Protein AF-A0A6I9Z283-F1 (afdb_monomer_lite)

Organism: NCBI:txid35019

Sequence (124 aa):
SPFQPPLDKRARTLSSSTWEETPRKPPAQRGRRARQRSPAPEEPQYETDYTTAVDSSDEQEPEEWGSLYPPIPSDDARQRYKQDFDSDLKRYKQLCGEMDGINDQINQLSRQLDQLPEDSLQYQ

Foldseek 3Di:
DDDDDDDDDDDDDDDDDDDDDDDDDDDDDDDDDDDDDDDDPDDPDDPPPDPPPPPPPVPPPPVVCCVVQPDQPDPVSVVVVVVVCVVVVVVVVVVVVVVVVVVVVVVVLVVVLVVDDCPDPVND

InterPro domains:
  IPR010844 Occludin homology domain [PF07303] (69-124)
  IPR010844 Occludin homology domain [PS51980] (63-124)
  IPR031176 ELL/occludin family [PTHR23288] (15-124)

pLDDT: mean 72.4, std 22.28, range [37.38, 98.69]

Secondary structure (DSSP, 8-state):
----------------PPP-----PPPPP--------PPPP------------S--TT-S-HHHHHHHS----SHHHHHHHHHHHHHHHHHHHHHHHHHHHHHHHHHHHHHHHTTS-TTSTTT-

Structure (mmCIF, N/CA/C/O backbone):
data_AF-A0A6I9Z283-F1
#
_entry.id   AF-A0A6I9Z283-F1
#
loop_
_atom_site.group_PDB
_atom_site.id
_atom_site.type_symbol
_atom_site.label_atom_id
_atom_site.label_alt_id
_atom_site.label_comp_id
_atom_site.label_asym_id
_atom_site.label_entity_id
_atom_site.label_seq_id
_atom_site.pdbx_PDB_ins_code
_atom_site.Cartn_x
_atom_site.Cartn_y
_atom_site.Cartn_z
_atom_site.occupancy
_atom_site.B_iso_or_equiv
_atom_site.auth_seq_id
_atom_site.auth_comp_id
_atom_site.auth_asym_id
_atom_site.auth_atom_id
_atom_site.pdbx_PDB_model_num
ATOM 1 N N . SER A 1 1 ? 12.707 6.528 -65.673 1.00 52.56 1 SER A N 1
ATOM 2 C CA . SER A 1 1 ? 13.098 6.027 -64.345 1.00 52.56 1 SER A CA 1
ATOM 3 C C . SER A 1 1 ? 14.583 6.263 -64.154 1.00 52.56 1 SER A C 1
ATOM 5 O O . SER A 1 1 ? 15.340 5.868 -65.035 1.00 52.56 1 SER A O 1
ATOM 7 N N . PRO A 1 2 ? 14.988 6.935 -63.069 1.00 51.66 2 PRO A N 1
ATOM 8 C CA . PRO A 1 2 ? 16.190 6.527 -62.354 1.00 51.66 2 PRO A CA 1
ATOM 9 C C . PRO A 1 2 ? 15.921 6.300 -60.858 1.00 51.66 2 PRO A C 1
ATOM 11 O O . PRO A 1 2 ? 15.100 6.967 -60.234 1.00 51.66 2 PRO A O 1
ATOM 14 N N . PHE A 1 3 ? 16.643 5.321 -60.319 1.00 41.44 3 PHE A N 1
ATOM 15 C CA . PHE A 1 3 ? 16.654 4.855 -58.936 1.00 41.44 3 PHE A CA 1
ATOM 16 C C . PHE A 1 3 ? 17.776 5.568 -58.160 1.00 41.44 3 PHE A C 1
ATOM 18 O O . PHE A 1 3 ? 18.894 5.638 -58.670 1.00 41.44 3 PHE A O 1
ATOM 25 N N . GLN A 1 4 ? 17.515 6.040 -56.935 1.00 57.22 4 GLN A N 1
ATOM 26 C CA . GLN A 1 4 ? 18.547 6.363 -55.933 1.00 57.22 4 GLN A CA 1
ATOM 27 C C . GLN A 1 4 ? 18.075 5.965 -54.509 1.00 57.22 4 GLN A C 1
ATOM 29 O O . GLN A 1 4 ? 16.942 6.294 -54.153 1.00 57.22 4 GLN A O 1
ATOM 34 N N . PRO A 1 5 ? 18.904 5.252 -53.709 1.00 51.50 5 PRO A N 1
ATOM 35 C CA . PRO A 1 5 ? 18.630 4.836 -52.319 1.00 51.50 5 PRO A CA 1
ATOM 36 C C . PRO A 1 5 ? 19.065 5.905 -51.266 1.00 51.50 5 PRO A C 1
ATOM 38 O O . PRO A 1 5 ? 1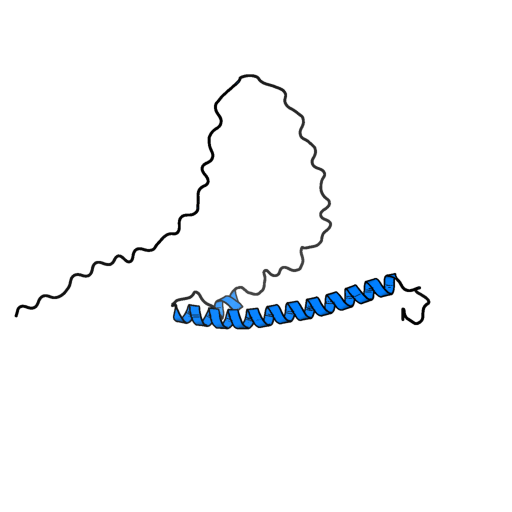9.575 6.955 -51.661 1.00 51.50 5 PRO A O 1
ATOM 41 N N . PRO A 1 6 ? 18.826 5.702 -49.944 1.00 49.56 6 PRO A N 1
ATOM 42 C CA . PRO A 1 6 ? 18.402 6.760 -49.016 1.00 49.56 6 PRO A CA 1
ATOM 43 C C . PRO A 1 6 ? 19.525 7.384 -48.165 1.00 49.56 6 PRO A C 1
ATOM 45 O O . PRO A 1 6 ? 20.605 6.819 -48.008 1.00 49.56 6 PRO A O 1
ATOM 48 N N . LEU A 1 7 ? 19.220 8.525 -47.533 1.00 50.28 7 LEU A N 1
ATOM 49 C CA . LEU A 1 7 ? 20.018 9.128 -46.459 1.00 50.28 7 LEU A CA 1
ATOM 50 C C . LEU A 1 7 ? 19.165 9.274 -45.192 1.00 50.28 7 LEU A C 1
ATOM 52 O O . LEU A 1 7 ? 18.359 10.194 -45.070 1.00 50.28 7 LEU A O 1
ATOM 56 N N . ASP A 1 8 ? 19.384 8.374 -44.237 1.00 48.88 8 ASP A N 1
ATOM 57 C CA . ASP A 1 8 ? 18.963 8.533 -42.847 1.00 48.88 8 ASP A CA 1
ATOM 58 C C . ASP A 1 8 ? 19.721 9.686 -42.184 1.00 48.88 8 ASP A C 1
ATOM 60 O O . ASP A 1 8 ? 20.954 9.695 -42.178 1.00 48.88 8 ASP A O 1
ATOM 64 N N . LYS A 1 9 ? 18.997 10.597 -41.522 1.00 54.88 9 LYS A N 1
ATOM 65 C CA . LYS A 1 9 ? 19.506 11.356 -40.368 1.00 54.88 9 LYS A CA 1
ATOM 66 C C . LYS A 1 9 ? 18.405 11.481 -39.316 1.00 54.88 9 LYS A C 1
ATOM 68 O O . LYS A 1 9 ? 17.463 12.254 -39.448 1.00 54.88 9 LYS A O 1
ATOM 73 N N . ARG A 1 10 ? 18.557 10.669 -38.268 1.00 44.78 10 ARG A N 1
ATOM 74 C CA . ARG A 1 10 ? 17.851 10.725 -36.983 1.00 44.78 10 ARG A CA 1
ATOM 75 C C . ARG A 1 10 ? 17.825 12.147 -36.410 1.00 44.78 10 ARG A C 1
ATOM 77 O O . ARG A 1 10 ? 18.878 12.766 -36.322 1.00 44.78 10 ARG A O 1
ATOM 84 N N . ALA A 1 11 ? 16.678 12.557 -35.873 1.00 43.84 11 ALA A N 1
ATOM 85 C CA . ALA A 1 11 ? 16.586 13.306 -34.615 1.00 43.84 11 ALA A CA 1
ATOM 86 C C . ALA A 1 11 ? 15.124 13.326 -34.135 1.00 43.84 11 ALA A C 1
ATOM 88 O O . ALA A 1 11 ? 14.343 14.200 -34.498 1.00 43.84 11 ALA A O 1
ATOM 89 N N . ARG A 1 12 ? 14.745 12.334 -33.316 1.00 47.97 12 ARG A N 1
ATOM 90 C CA . ARG A 1 12 ? 13.576 12.451 -32.433 1.00 47.97 12 ARG A CA 1
ATOM 91 C C . ARG A 1 12 ? 13.930 13.481 -31.370 1.00 47.97 12 ARG A C 1
ATOM 93 O O . ARG A 1 12 ? 14.818 13.241 -30.558 1.00 47.97 12 ARG A O 1
ATOM 100 N N . THR A 1 13 ? 13.265 14.623 -31.401 1.00 50.00 13 THR A N 1
ATOM 101 C CA . THR A 1 13 ? 13.347 15.630 -30.348 1.00 50.00 13 THR A CA 1
ATOM 102 C C . THR A 1 13 ? 12.623 15.099 -29.114 1.00 50.00 13 THR A C 1
ATOM 104 O O . THR A 1 13 ? 11.404 14.935 -29.124 1.00 50.00 13 THR A O 1
ATOM 107 N N . LEU A 1 14 ? 13.387 14.787 -28.070 1.00 46.06 14 LEU A N 1
ATOM 108 C CA . LEU A 1 14 ? 12.880 14.562 -26.722 1.00 46.06 14 LEU A CA 1
ATOM 109 C C . LEU A 1 14 ? 12.474 15.921 -26.140 1.00 46.06 14 LEU A C 1
ATOM 111 O O . LEU A 1 14 ? 13.310 16.817 -26.026 1.00 46.06 14 LEU A O 1
ATOM 115 N N . SER A 1 15 ? 11.201 16.077 -25.780 1.00 38.97 15 SER A N 1
ATOM 116 C CA . SER A 1 15 ? 10.744 17.198 -24.958 1.00 38.97 15 SER A CA 1
ATOM 117 C C . SER A 1 15 ? 11.225 16.991 -23.524 1.00 38.97 15 SER A C 1
ATOM 119 O O . SER A 1 15 ? 10.713 16.135 -22.808 1.00 38.97 15 SER A O 1
ATOM 121 N N . SER A 1 16 ? 12.219 17.778 -23.118 1.00 43.34 16 SER A N 1
ATOM 122 C CA . SER A 1 16 ? 12.593 17.963 -21.716 1.00 43.34 16 SER A CA 1
ATOM 123 C C . SER A 1 16 ? 11.628 18.979 -21.104 1.00 43.34 16 SER A C 1
ATOM 125 O O . SER A 1 16 ? 11.610 20.137 -21.523 1.00 43.34 16 SER A O 1
ATOM 127 N N . SER A 1 17 ? 10.781 18.540 -20.169 1.00 43.50 17 SER A N 1
ATOM 128 C CA . SER A 1 17 ? 9.916 19.448 -19.415 1.00 43.50 17 SER A CA 1
ATOM 129 C C . SER A 1 17 ? 10.756 20.174 -18.373 1.00 43.50 17 SER A C 1
ATOM 131 O O . SER A 1 17 ? 11.344 19.567 -17.480 1.00 43.50 17 SER A O 1
ATOM 133 N N . THR A 1 18 ? 10.814 21.486 -18.537 1.00 47.84 18 THR A N 1
ATOM 134 C CA . THR A 1 18 ? 11.504 22.462 -17.705 1.00 47.84 18 THR A CA 1
ATOM 135 C C . THR A 1 18 ? 10.902 22.496 -16.304 1.00 47.84 18 THR A C 1
ATOM 137 O O . THR A 1 18 ? 9.705 22.721 -16.144 1.00 47.84 18 THR A O 1
ATOM 140 N N . TRP A 1 19 ? 11.73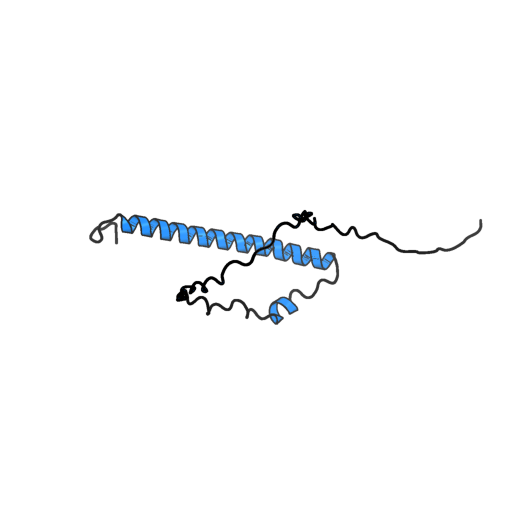9 22.285 -15.296 1.00 37.38 19 TRP A N 1
ATOM 141 C CA . TRP A 1 19 ? 11.458 22.629 -13.909 1.00 37.38 19 TRP A CA 1
ATOM 142 C C . TRP A 1 19 ? 11.322 24.157 -13.814 1.00 37.38 19 TRP A C 1
ATOM 144 O O . TRP A 1 19 ? 12.151 24.895 -14.345 1.00 37.38 19 TRP A O 1
ATOM 154 N N . GLU A 1 20 ? 10.241 24.642 -13.209 1.00 41.84 20 GLU A N 1
ATOM 155 C CA . GLU A 1 20 ? 10.021 26.074 -13.012 1.00 41.84 20 GLU A CA 1
ATOM 156 C C . GLU A 1 20 ? 10.991 26.610 -11.947 1.00 41.84 20 GLU A C 1
ATOM 158 O O . GLU A 1 20 ? 10.865 26.326 -10.757 1.00 41.84 20 GLU A O 1
ATOM 163 N N . GLU A 1 21 ? 11.974 27.402 -12.380 1.00 39.94 21 GLU A N 1
ATOM 164 C CA . GLU A 1 21 ? 12.812 28.217 -11.503 1.00 39.94 21 GLU A CA 1
ATOM 165 C C . GLU A 1 21 ? 12.055 29.496 -11.116 1.00 39.94 21 GLU A C 1
ATOM 167 O O . GLU A 1 21 ? 11.820 30.385 -11.935 1.00 39.94 21 GLU A O 1
ATOM 172 N N . THR A 1 22 ? 11.662 29.616 -9.848 1.00 50.62 22 THR A N 1
ATOM 173 C CA . THR A 1 22 ? 11.085 30.856 -9.310 1.00 50.62 22 THR A CA 1
ATOM 174 C C . THR A 1 22 ? 12.151 31.966 -9.263 1.00 50.62 22 THR A C 1
ATOM 176 O O . THR A 1 22 ? 13.165 31.784 -8.580 1.00 50.62 22 THR A O 1
ATOM 179 N N . PRO A 1 23 ? 11.952 33.145 -9.885 1.00 41.69 23 PRO A N 1
ATOM 180 C CA . PRO A 1 23 ? 12.960 34.202 -9.875 1.00 41.69 23 PRO A CA 1
ATOM 181 C C . PRO A 1 23 ? 12.972 34.940 -8.527 1.00 41.69 23 PRO A C 1
ATOM 183 O O . PRO A 1 23 ? 12.081 35.735 -8.214 1.00 41.69 23 PRO A O 1
ATOM 186 N N . ARG A 1 24 ? 14.012 34.712 -7.714 1.00 49.41 24 ARG A N 1
ATOM 187 C CA . ARG A 1 24 ? 14.261 35.487 -6.488 1.00 49.41 24 ARG A CA 1
ATOM 188 C C . ARG A 1 24 ? 14.913 36.830 -6.836 1.00 49.41 24 ARG A C 1
ATOM 190 O O . ARG A 1 24 ? 16.047 36.897 -7.298 1.00 49.41 24 ARG A O 1
ATOM 197 N N . LYS A 1 25 ? 14.174 37.914 -6.593 1.00 59.38 25 LYS A N 1
ATOM 198 C CA . LYS A 1 25 ? 14.621 39.315 -6.695 1.00 59.38 25 LYS A CA 1
ATOM 199 C C . LYS A 1 25 ? 15.707 39.614 -5.639 1.00 59.38 25 LYS A C 1
ATOM 201 O O . LYS A 1 25 ? 15.505 39.246 -4.482 1.00 59.38 25 LYS A O 1
ATOM 206 N N . PRO A 1 26 ? 16.808 40.317 -5.963 1.00 47.97 26 PRO A N 1
ATOM 207 C CA . PRO A 1 26 ? 17.799 40.702 -4.959 1.00 47.97 26 PRO A CA 1
ATOM 208 C C . PRO A 1 26 ? 17.345 41.960 -4.191 1.00 47.97 26 PRO A C 1
ATOM 210 O O . PRO A 1 26 ? 16.924 42.932 -4.826 1.00 47.97 26 PRO A O 1
ATOM 213 N N . PRO A 1 27 ? 17.436 42.008 -2.848 1.00 45.34 27 PRO A N 1
ATOM 214 C CA . PRO A 1 27 ? 17.258 43.256 -2.120 1.00 45.34 27 PRO A CA 1
ATOM 215 C C . PRO A 1 27 ? 18.541 44.102 -2.150 1.00 45.34 27 PRO A C 1
ATOM 217 O O . PRO A 1 27 ? 19.658 43.611 -1.988 1.00 45.34 27 PRO A O 1
ATOM 220 N N . ALA A 1 28 ? 18.349 45.401 -2.370 1.00 45.44 28 ALA A N 1
ATOM 221 C CA . ALA A 1 28 ? 19.392 46.410 -2.480 1.00 45.44 28 ALA A CA 1
ATOM 222 C C . ALA A 1 28 ? 20.197 46.602 -1.180 1.00 45.44 28 ALA A C 1
ATOM 224 O O . ALA A 1 28 ? 19.654 46.610 -0.075 1.00 45.44 28 ALA A O 1
ATOM 225 N N . GLN A 1 29 ? 21.499 46.848 -1.344 1.00 49.16 29 GLN A N 1
ATOM 226 C CA . GLN A 1 29 ? 22.431 47.263 -0.295 1.00 49.16 29 GLN A CA 1
ATOM 227 C C . GLN A 1 29 ? 21.969 48.538 0.421 1.00 49.16 29 GLN A C 1
ATOM 229 O O . GLN A 1 29 ? 21.873 49.607 -0.184 1.00 49.16 29 GLN A O 1
ATOM 234 N N . ARG A 1 30 ? 21.824 48.459 1.748 1.00 44.78 30 ARG A N 1
ATOM 235 C CA . ARG A 1 30 ? 21.931 49.611 2.649 1.00 44.78 30 ARG A CA 1
ATOM 236 C C . ARG A 1 30 ? 22.565 49.210 3.979 1.00 44.78 30 ARG A C 1
ATOM 238 O O . ARG A 1 30 ? 22.089 48.309 4.650 1.00 44.78 30 ARG A O 1
ATOM 245 N N . GLY A 1 31 ? 23.548 50.006 4.399 1.00 41.50 31 GLY A N 1
ATOM 246 C CA . GLY A 1 31 ? 23.655 50.417 5.801 1.00 41.50 31 GLY A CA 1
ATOM 247 C C . GLY A 1 31 ? 24.658 49.670 6.675 1.00 41.50 31 GLY A C 1
ATOM 248 O O . GLY A 1 31 ? 24.421 48.570 7.148 1.00 41.50 31 GLY A O 1
ATOM 249 N N . ARG A 1 32 ? 25.756 50.365 6.978 1.00 51.34 32 ARG A N 1
ATOM 250 C CA . ARG A 1 32 ? 26.722 50.072 8.044 1.00 51.34 32 ARG A CA 1
ATOM 251 C C . ARG A 1 32 ? 26.038 49.957 9.418 1.00 51.34 32 ARG A C 1
ATOM 253 O O . ARG A 1 32 ? 25.255 50.844 9.751 1.00 51.34 32 ARG A O 1
ATOM 260 N N . ARG A 1 33 ? 26.478 49.005 10.254 1.00 44.84 33 ARG A N 1
ATOM 261 C CA . ARG A 1 33 ? 27.043 49.186 11.621 1.00 44.84 33 ARG A CA 1
ATOM 262 C C . ARG A 1 33 ? 26.964 47.878 12.420 1.00 44.84 33 ARG A C 1
ATOM 264 O O . ARG A 1 33 ? 25.908 47.271 12.533 1.00 44.84 33 ARG A O 1
ATOM 271 N N . ALA A 1 34 ? 28.101 47.497 13.000 1.00 52.72 34 ALA A N 1
ATOM 272 C CA . ALA A 1 34 ? 28.251 46.391 13.934 1.00 52.72 34 ALA A CA 1
ATOM 273 C C . ALA A 1 34 ? 27.288 46.512 15.127 1.00 52.72 34 ALA A C 1
ATOM 275 O O . ALA A 1 34 ? 27.245 47.554 15.784 1.00 52.72 34 ALA A O 1
ATOM 276 N N . ARG A 1 35 ? 26.568 45.429 15.436 1.00 50.22 35 ARG A N 1
ATOM 277 C CA . ARG A 1 35 ? 25.899 45.218 16.723 1.00 50.22 35 ARG A CA 1
ATOM 278 C C . ARG A 1 35 ? 26.030 43.754 17.136 1.00 50.22 35 ARG A C 1
ATOM 280 O O . ARG A 1 35 ? 25.486 42.875 16.490 1.00 50.22 35 ARG A O 1
ATOM 287 N N . GLN A 1 36 ? 26.800 43.590 18.207 1.00 52.38 36 GLN A N 1
ATOM 288 C CA . GLN A 1 36 ? 26.643 42.644 19.312 1.00 52.38 36 GLN A CA 1
ATOM 289 C C . GLN A 1 36 ? 26.453 41.157 18.983 1.00 52.38 36 GLN A C 1
ATOM 291 O O . GLN A 1 36 ? 25.424 40.700 18.506 1.00 52.38 36 GLN A O 1
ATOM 296 N N . ARG A 1 37 ? 27.490 40.409 19.362 1.00 55.25 37 ARG A N 1
ATOM 297 C CA . ARG A 1 37 ? 27.536 38.961 19.539 1.00 55.25 37 ARG A CA 1
ATOM 298 C C . ARG A 1 37 ? 26.531 38.574 20.632 1.00 55.25 37 ARG A C 1
ATOM 300 O O . ARG A 1 37 ? 26.780 38.861 21.800 1.00 55.25 37 ARG A O 1
ATOM 307 N N . SER A 1 38 ? 25.405 37.983 20.252 1.00 47.84 38 SER A N 1
ATOM 308 C CA . SER A 1 38 ? 24.453 37.386 21.197 1.00 47.84 38 SER A CA 1
ATOM 309 C C . SER A 1 38 ? 24.878 35.947 21.538 1.00 47.84 38 SER A C 1
ATOM 311 O O . SER A 1 38 ? 25.446 35.283 20.666 1.00 47.84 38 SER A O 1
ATOM 313 N N . PRO A 1 39 ? 24.667 35.465 22.780 1.00 52.31 39 PRO A N 1
ATOM 314 C CA . PRO A 1 39 ? 25.069 34.123 23.209 1.00 52.31 39 PRO A CA 1
ATOM 315 C C . PRO A 1 39 ? 24.202 33.066 22.517 1.00 52.31 39 PRO A C 1
ATOM 317 O O . PRO A 1 39 ? 23.026 33.319 22.258 1.00 52.31 39 PRO A O 1
ATOM 320 N N . ALA A 1 40 ? 24.787 31.908 22.200 1.00 56.34 40 ALA A N 1
ATOM 321 C CA . ALA A 1 40 ? 24.066 30.794 21.589 1.00 56.34 40 ALA A CA 1
ATOM 322 C C . ALA A 1 40 ? 22.877 30.381 22.477 1.00 56.34 40 ALA A C 1
ATOM 324 O O . ALA A 1 40 ? 23.072 30.250 23.687 1.00 56.34 40 ALA A O 1
ATOM 325 N N . PRO A 1 41 ? 21.665 30.191 21.928 1.00 54.53 41 PRO A N 1
ATOM 326 C CA . PRO A 1 41 ? 20.609 29.537 22.678 1.00 54.53 41 PRO A CA 1
ATOM 327 C C . PRO A 1 41 ? 20.999 28.066 22.855 1.00 54.53 41 PRO A C 1
ATOM 329 O O . PRO A 1 41 ? 21.260 27.370 21.876 1.00 54.53 41 PRO A O 1
ATOM 332 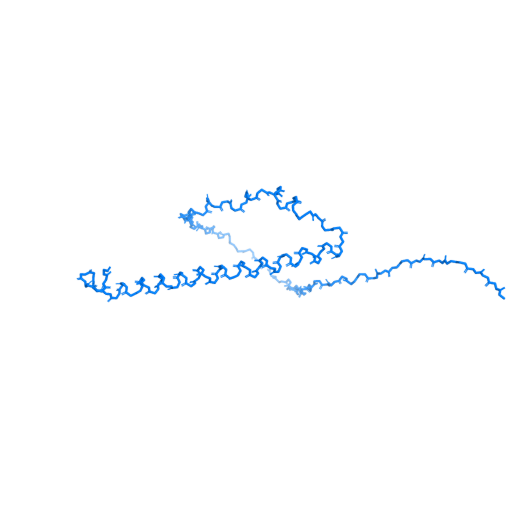N N . GLU A 1 42 ? 21.090 27.623 24.108 1.00 61.28 42 GLU A N 1
ATOM 333 C CA . GLU A 1 42 ? 21.127 26.205 24.456 1.00 61.28 42 GLU A CA 1
ATOM 334 C C . GLU A 1 42 ? 19.858 25.556 23.894 1.00 61.28 42 GLU A C 1
ATOM 336 O O . GLU A 1 42 ? 18.745 25.886 24.308 1.00 61.28 42 GLU A O 1
ATOM 341 N N . GLU A 1 43 ? 20.015 24.685 22.900 1.00 60.16 43 GLU A N 1
ATOM 342 C CA . GLU A 1 43 ? 18.913 23.854 22.429 1.00 60.16 43 GLU A CA 1
ATOM 343 C C . GLU A 1 43 ? 18.656 22.759 23.474 1.00 60.16 43 GLU A C 1
ATOM 345 O O . GLU A 1 43 ? 19.599 22.065 23.868 1.00 60.16 43 GLU A O 1
ATOM 350 N N . PRO A 1 44 ? 17.412 22.589 23.959 1.00 62.16 44 PRO A N 1
ATOM 351 C CA . PRO A 1 44 ? 17.090 21.493 24.854 1.00 62.16 44 PRO A CA 1
ATOM 352 C C . PRO A 1 44 ? 17.302 20.168 24.119 1.00 62.16 44 PRO A C 1
ATOM 354 O O . PRO A 1 44 ? 16.760 19.937 23.037 1.00 62.16 44 PRO A O 1
ATOM 357 N N . GLN A 1 45 ? 18.110 19.306 24.731 1.00 65.19 45 GLN A N 1
ATOM 358 C CA . GLN A 1 45 ? 18.330 17.930 24.314 1.00 65.19 45 GLN A CA 1
ATOM 359 C C . GLN A 1 45 ? 16.983 17.201 24.370 1.00 65.19 45 GLN A C 1
ATOM 361 O O . GLN A 1 45 ? 16.471 16.904 25.446 1.00 65.19 45 GLN A O 1
ATOM 366 N N . TYR A 1 46 ? 16.369 16.992 23.209 1.00 56.44 46 TYR A N 1
ATOM 367 C CA . TYR A 1 46 ? 15.120 16.255 23.102 1.00 56.44 46 TYR A CA 1
ATOM 368 C C . TYR A 1 46 ? 15.407 14.778 23.415 1.00 56.44 46 TYR A C 1
ATOM 370 O O . TYR A 1 46 ? 16.221 14.136 22.751 1.00 56.44 46 TYR A O 1
ATOM 378 N N . GLU A 1 47 ? 14.778 14.252 24.465 1.00 55.19 47 GLU A N 1
ATOM 379 C CA . GLU A 1 47 ? 14.775 12.822 24.777 1.00 55.19 47 GLU A CA 1
ATOM 380 C C . GLU A 1 47 ? 14.066 12.087 23.631 1.00 55.19 47 GLU A C 1
ATOM 382 O O . GLU A 1 47 ? 12.860 12.220 23.421 1.00 55.19 47 GLU A O 1
ATOM 387 N N . THR A 1 48 ? 14.839 11.351 22.835 1.00 58.38 48 THR A N 1
ATOM 388 C CA . THR A 1 48 ? 14.328 10.461 21.784 1.00 58.38 48 THR A CA 1
ATOM 389 C C . THR A 1 48 ? 14.098 9.071 22.354 1.00 58.38 48 THR A C 1
ATOM 391 O O . THR A 1 48 ? 14.654 8.090 21.875 1.00 58.38 48 THR A O 1
ATOM 394 N N . ASP A 1 49 ? 13.222 8.962 23.350 1.00 61.31 49 ASP A N 1
ATOM 395 C CA . ASP A 1 49 ? 12.794 7.663 23.887 1.00 61.31 49 ASP A CA 1
ATOM 396 C C . ASP A 1 49 ? 11.693 7.019 23.025 1.00 61.31 49 ASP A C 1
ATOM 398 O O . ASP A 1 49 ? 10.786 6.351 23.516 1.00 61.31 49 ASP A O 1
ATOM 402 N N . TYR A 1 50 ? 11.778 7.190 21.703 1.00 49.22 50 TYR A N 1
ATOM 403 C CA . TYR A 1 50 ? 11.065 6.342 20.758 1.00 49.22 50 TYR A CA 1
ATOM 404 C C . TYR A 1 50 ? 12.053 5.330 20.189 1.00 49.22 50 TYR A C 1
ATOM 406 O O . TYR A 1 50 ? 12.833 5.613 19.281 1.00 49.22 50 TYR A O 1
ATOM 414 N N . THR A 1 51 ? 11.996 4.111 20.723 1.00 58.88 51 THR A N 1
ATOM 415 C CA . THR A 1 51 ? 12.503 2.915 20.050 1.00 58.88 51 THR A CA 1
ATOM 416 C C . THR A 1 51 ? 11.710 2.706 18.754 1.00 58.88 51 THR A C 1
ATOM 418 O O . THR A 1 51 ? 10.756 1.942 18.703 1.00 58.88 51 THR A O 1
ATOM 421 N N . THR A 1 52 ? 12.103 3.397 17.687 1.00 57.62 52 THR A N 1
ATOM 422 C CA . THR A 1 52 ? 11.734 3.085 16.295 1.00 57.62 52 THR A CA 1
ATOM 423 C C . THR A 1 52 ? 12.983 2.667 15.528 1.00 57.62 52 THR A C 1
ATOM 425 O O . THR A 1 52 ? 13.287 3.184 14.458 1.00 57.62 52 THR A O 1
ATOM 428 N N . ALA A 1 53 ? 13.751 1.759 16.125 1.00 58.19 53 ALA A N 1
ATOM 429 C CA . ALA A 1 53 ? 14.965 1.200 15.546 1.00 58.19 53 ALA A CA 1
ATOM 430 C C . ALA A 1 53 ? 14.970 -0.329 15.686 1.00 58.19 53 ALA A C 1
ATOM 432 O O . ALA A 1 53 ? 15.943 -0.889 16.174 1.00 58.19 53 ALA A O 1
ATOM 433 N N . VAL A 1 54 ? 13.869 -1.012 15.337 1.00 56.62 54 VAL A N 1
ATOM 434 C CA . VAL A 1 54 ? 13.891 -2.480 15.166 1.00 56.62 54 VAL A CA 1
ATOM 435 C C . VAL A 1 54 ? 12.770 -3.048 14.283 1.00 56.62 54 VAL A C 1
ATOM 437 O O . VAL A 1 54 ? 12.393 -4.200 14.427 1.00 56.62 54 VAL A O 1
ATOM 440 N N . ASP A 1 55 ? 12.260 -2.288 13.317 1.00 52.06 55 ASP A N 1
ATOM 441 C CA . ASP A 1 55 ? 11.720 -2.933 12.113 1.00 52.06 55 ASP A CA 1
ATOM 442 C C . ASP A 1 55 ? 12.457 -2.338 10.921 1.00 52.06 55 ASP A C 1
ATOM 444 O O . ASP A 1 55 ? 12.049 -1.369 10.281 1.00 52.06 55 ASP A O 1
ATOM 448 N N . SER A 1 56 ? 13.673 -2.853 10.743 1.00 56.62 56 SER A N 1
ATOM 449 C CA . SER A 1 56 ? 14.458 -2.646 9.541 1.00 56.62 56 SER A CA 1
ATOM 450 C C . SER A 1 56 ? 13.734 -3.365 8.405 1.00 56.62 56 SER A C 1
ATOM 452 O O . SER A 1 56 ? 14.069 -4.489 8.047 1.00 56.62 56 SER A O 1
ATOM 454 N N . SER A 1 57 ? 12.741 -2.703 7.814 1.00 54.56 57 SER A N 1
ATOM 455 C CA . SER A 1 57 ? 12.130 -3.067 6.528 1.00 54.56 57 SER A CA 1
ATOM 456 C C . SER A 1 57 ? 13.108 -2.865 5.344 1.00 54.56 57 SER A C 1
ATOM 458 O O . SER A 1 57 ? 12.680 -2.642 4.213 1.00 54.56 57 SER A O 1
ATOM 460 N N . ASP A 1 58 ? 14.418 -2.914 5.603 1.00 52.34 58 ASP A N 1
ATOM 461 C CA . ASP A 1 58 ? 15.528 -2.692 4.666 1.00 52.34 58 ASP A CA 1
ATOM 462 C C . ASP A 1 58 ? 16.337 -3.985 4.419 1.00 52.34 58 ASP A C 1
ATOM 464 O O . ASP A 1 58 ? 17.467 -3.944 3.952 1.00 52.34 58 ASP A O 1
ATOM 468 N N . GLU A 1 59 ? 15.774 -5.155 4.749 1.00 51.03 59 GLU A N 1
ATOM 469 C CA . GLU A 1 59 ? 16.388 -6.467 4.470 1.00 51.03 59 GLU A CA 1
ATOM 470 C C . GLU A 1 59 ? 15.424 -7.450 3.789 1.00 51.03 59 GLU A C 1
ATOM 472 O O . GLU A 1 59 ? 15.624 -8.663 3.834 1.00 51.03 59 GLU A O 1
ATOM 477 N N . GLN A 1 60 ? 14.367 -6.965 3.127 1.00 58.19 60 GLN A N 1
ATOM 478 C CA . GLN A 1 60 ? 13.741 -7.810 2.113 1.00 58.19 60 GLN A CA 1
ATOM 479 C C . GLN A 1 60 ? 14.733 -7.871 0.951 1.00 58.19 60 GLN A C 1
ATOM 481 O O . GLN A 1 60 ? 14.961 -6.868 0.276 1.00 58.19 60 GLN A O 1
ATOM 486 N N . GLU A 1 61 ? 15.416 -9.013 0.851 1.00 55.91 61 GLU A N 1
ATOM 487 C CA . GLU A 1 61 ? 16.631 -9.223 0.070 1.00 55.91 61 GLU A CA 1
ATOM 488 C C . GLU A 1 61 ? 16.529 -8.535 -1.307 1.00 55.91 61 GLU A C 1
ATOM 490 O O . GLU A 1 61 ? 15.652 -8.886 -2.105 1.00 55.91 61 GLU A O 1
ATOM 495 N N . PRO A 1 62 ? 17.406 -7.562 -1.624 1.00 57.47 62 PRO A N 1
ATOM 496 C CA . PRO A 1 62 ? 17.470 -6.959 -2.956 1.00 57.47 62 PRO A CA 1
ATOM 497 C C . PRO A 1 62 ? 17.546 -8.005 -4.082 1.00 57.47 62 PRO A C 1
ATOM 499 O O . PRO A 1 62 ? 17.109 -7.749 -5.206 1.00 57.47 62 PRO A O 1
ATOM 502 N N . GLU A 1 63 ? 18.062 -9.195 -3.768 1.00 63.66 63 GLU A N 1
ATOM 503 C CA . GLU A 1 63 ? 18.166 -10.342 -4.661 1.00 63.66 63 GLU A CA 1
ATOM 504 C C . GLU A 1 63 ? 16.806 -10.930 -5.089 1.00 63.66 63 GLU A C 1
ATOM 506 O O . GLU A 1 63 ? 16.656 -11.278 -6.265 1.00 63.66 63 GLU A O 1
ATOM 511 N N . GLU A 1 64 ? 15.799 -11.016 -4.206 1.00 81.12 64 GLU A N 1
ATOM 512 C CA . GLU A 1 64 ? 14.520 -11.677 -4.531 1.00 81.12 64 GLU A CA 1
ATOM 513 C C . GLU A 1 64 ? 13.758 -10.888 -5.603 1.00 81.12 64 GLU A C 1
ATOM 515 O O . GLU A 1 64 ? 13.418 -11.411 -6.672 1.00 81.12 64 GLU A O 1
ATOM 520 N N . TRP A 1 65 ? 13.565 -9.589 -5.369 1.00 87.62 65 TRP A N 1
ATOM 521 C CA . TRP A 1 65 ? 12.899 -8.717 -6.334 1.00 87.62 65 TRP A CA 1
ATOM 522 C C . TRP A 1 65 ? 13.778 -8.402 -7.542 1.00 87.62 65 TRP A C 1
ATOM 524 O O . TRP A 1 65 ? 13.251 -8.263 -8.644 1.00 87.62 65 TRP A O 1
ATOM 534 N N . GLY A 1 66 ? 15.103 -8.330 -7.374 1.00 88.31 66 GLY A N 1
ATOM 535 C CA . GLY A 1 66 ? 16.042 -8.115 -8.476 1.00 88.31 66 GLY A CA 1
ATOM 536 C C . GLY A 1 66 ? 16.041 -9.256 -9.499 1.00 88.31 66 GLY A C 1
ATOM 537 O O . GLY A 1 66 ? 16.193 -9.007 -10.697 1.00 88.31 66 GLY A O 1
ATOM 538 N N . SER A 1 67 ? 15.811 -10.493 -9.042 1.00 89.56 67 SER A N 1
ATOM 539 C CA . SER A 1 67 ? 15.649 -11.674 -9.899 1.00 89.56 67 SER A CA 1
ATOM 540 C C . SER A 1 67 ? 14.288 -11.706 -10.609 1.00 89.56 67 SER A C 1
ATOM 542 O O . SER A 1 67 ? 14.220 -12.006 -11.803 1.00 89.56 67 SER A O 1
ATOM 544 N N . LEU A 1 68 ? 13.202 -11.361 -9.903 1.00 92.62 68 LEU A N 1
ATOM 545 C CA . LEU A 1 68 ? 11.834 -11.384 -10.448 1.00 92.62 68 LEU A CA 1
ATOM 546 C C . LEU A 1 68 ? 11.530 -10.202 -11.378 1.00 92.62 68 LEU A C 1
ATOM 548 O O . LEU A 1 68 ? 10.850 -10.367 -12.392 1.00 92.62 68 LEU A O 1
ATOM 552 N N . TYR A 1 69 ? 12.058 -9.025 -11.053 1.00 94.88 69 TYR A N 1
ATOM 553 C CA . TYR A 1 69 ? 11.843 -7.779 -11.781 1.00 94.88 69 TYR A CA 1
ATOM 554 C C . TYR A 1 69 ? 13.181 -7.116 -12.154 1.00 94.88 69 TYR A C 1
ATOM 556 O O . TYR A 1 69 ? 13.502 -6.030 -11.662 1.00 94.88 69 TYR A O 1
ATOM 564 N N . PRO A 1 70 ? 13.967 -7.719 -13.070 1.00 95.25 70 PRO A N 1
ATOM 565 C CA . PRO A 1 70 ? 15.206 -7.119 -13.560 1.00 95.25 70 PRO A CA 1
ATOM 566 C C . PRO A 1 70 ? 14.962 -5.786 -14.294 1.00 95.25 70 PRO A C 1
ATOM 568 O O . PRO A 1 70 ? 13.822 -5.491 -14.683 1.00 95.25 70 PRO A O 1
ATOM 571 N N . PRO A 1 71 ? 16.026 -4.992 -14.558 1.00 96.19 71 PRO A N 1
ATOM 572 C CA . PRO A 1 71 ? 15.927 -3.730 -15.287 1.00 96.19 71 PRO A CA 1
ATOM 573 C C . PRO A 1 71 ? 15.166 -3.871 -16.605 1.00 96.19 71 PRO A C 1
ATOM 575 O O . PRO A 1 71 ? 15.423 -4.777 -17.394 1.00 96.19 71 PRO A O 1
ATOM 578 N N . ILE A 1 72 ? 14.243 -2.944 -16.847 1.00 97.19 72 ILE A N 1
ATOM 579 C CA . ILE A 1 72 ? 13.278 -3.016 -17.946 1.00 97.19 72 ILE A CA 1
ATOM 580 C C . ILE A 1 72 ? 13.991 -2.848 -19.303 1.00 97.19 72 ILE A C 1
ATOM 582 O O . ILE A 1 72 ? 14.501 -1.761 -19.584 1.00 97.19 72 ILE A O 1
ATOM 586 N N . PRO A 1 73 ? 13.990 -3.869 -20.185 1.00 96.00 73 PRO A N 1
ATOM 587 C CA . PRO A 1 73 ? 14.673 -3.789 -21.477 1.00 96.00 73 PRO A CA 1
ATOM 588 C C . PRO A 1 73 ? 13.784 -3.241 -22.607 1.00 96.00 73 PRO A C 1
ATOM 590 O O . PRO A 1 73 ? 14.294 -2.883 -23.668 1.00 96.00 73 PRO A O 1
ATOM 593 N N . SER A 1 74 ? 12.458 -3.221 -22.424 1.00 98.19 74 SER A N 1
ATOM 594 C CA . SER A 1 74 ? 11.491 -2.867 -23.468 1.00 98.19 74 SER A CA 1
ATOM 595 C C . SER A 1 74 ? 10.172 -2.330 -22.907 1.00 98.19 74 SER A C 1
ATOM 597 O O . SER A 1 74 ? 9.827 -2.559 -21.745 1.00 98.19 74 SER A O 1
ATOM 599 N N . ASP A 1 75 ? 9.395 -1.661 -23.762 1.00 98.44 75 ASP A N 1
ATOM 600 C CA . ASP A 1 75 ? 8.061 -1.171 -23.403 1.00 98.44 75 ASP A CA 1
ATOM 601 C C . ASP A 1 75 ? 7.087 -2.311 -23.080 1.00 98.44 75 ASP A C 1
ATOM 603 O O . ASP A 1 75 ? 6.285 -2.180 -22.160 1.00 98.44 75 ASP A O 1
ATOM 607 N N . ASP A 1 76 ? 7.183 -3.454 -23.762 1.00 98.25 76 ASP A N 1
ATOM 608 C CA . ASP A 1 76 ? 6.350 -4.620 -23.449 1.00 98.25 76 ASP A CA 1
ATOM 609 C C . ASP A 1 76 ? 6.641 -5.158 -22.042 1.00 98.25 76 ASP A C 1
ATOM 611 O O . ASP A 1 76 ? 5.713 -5.465 -21.293 1.00 98.25 76 ASP A O 1
ATOM 615 N N . ALA A 1 77 ? 7.920 -5.223 -21.648 1.00 98.06 77 ALA A N 1
ATOM 616 C CA . ALA A 1 77 ? 8.304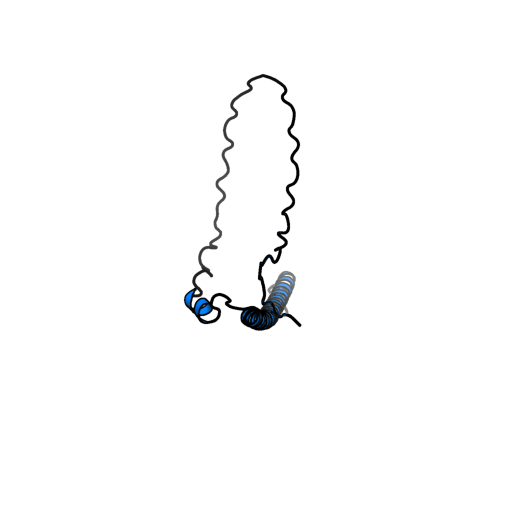 -5.594 -20.287 1.00 98.06 77 ALA A CA 1
ATOM 617 C C . ALA A 1 77 ? 7.782 -4.571 -19.266 1.00 98.06 77 ALA A C 1
ATOM 619 O O . ALA A 1 77 ? 7.224 -4.953 -18.239 1.00 98.06 77 ALA A O 1
ATOM 620 N N . ARG A 1 78 ? 7.855 -3.272 -19.593 1.00 98.31 78 ARG A N 1
ATOM 621 C CA . ARG A 1 78 ? 7.282 -2.201 -18.765 1.00 98.31 78 ARG A CA 1
ATOM 622 C C . ARG A 1 78 ? 5.780 -2.381 -18.551 1.00 98.31 78 ARG A C 1
ATOM 624 O O . ARG A 1 78 ? 5.299 -2.172 -17.441 1.00 98.31 78 ARG A O 1
ATOM 631 N N . GLN A 1 79 ? 5.032 -2.735 -19.597 1.00 98.69 79 GLN A N 1
ATOM 632 C CA . GLN A 1 79 ? 3.585 -2.935 -19.486 1.00 98.69 79 GLN A CA 1
ATOM 633 C C . GLN A 1 79 ? 3.235 -4.155 -18.634 1.00 98.69 79 GLN A C 1
ATOM 635 O O . GLN A 1 79 ? 2.271 -4.086 -17.877 1.00 98.69 79 GLN A O 1
ATOM 640 N N . ARG A 1 80 ? 4.021 -5.236 -18.707 1.00 98.19 80 ARG A N 1
ATOM 641 C CA . ARG A 1 80 ? 3.833 -6.415 -17.844 1.00 98.19 80 ARG A CA 1
ATOM 642 C C . ARG A 1 80 ? 4.039 -6.067 -16.375 1.00 98.19 80 ARG A C 1
ATOM 644 O O . ARG A 1 80 ? 3.119 -6.243 -15.589 1.00 98.19 80 ARG A O 1
ATOM 651 N N . TYR A 1 81 ? 5.167 -5.437 -16.039 1.00 98.12 81 TYR A N 1
ATOM 652 C CA . TYR A 1 81 ? 5.442 -5.029 -14.655 1.00 98.12 81 TYR A CA 1
ATOM 653 C C . TYR A 1 81 ? 4.369 -4.081 -14.125 1.00 98.12 81 TYR A C 1
ATOM 655 O O . TYR A 1 81 ? 3.978 -4.157 -12.966 1.00 98.12 81 TYR A O 1
ATOM 663 N N . LYS A 1 82 ? 3.856 -3.193 -14.984 1.00 98.38 82 LYS A N 1
ATOM 664 C CA . LYS A 1 82 ? 2.752 -2.312 -14.618 1.00 98.38 82 LYS A CA 1
ATOM 665 C C . LYS A 1 82 ? 1.480 -3.098 -14.272 1.00 98.38 82 LYS A C 1
ATOM 667 O O . LYS A 1 82 ? 0.816 -2.747 -13.306 1.00 98.38 82 LYS A O 1
ATOM 672 N N . GLN A 1 83 ? 1.121 -4.114 -15.056 1.00 98.50 83 GLN A N 1
ATOM 673 C CA . GLN A 1 83 ? -0.080 -4.922 -14.811 1.00 98.50 83 GLN A CA 1
ATOM 674 C C . GLN A 1 83 ? 0.022 -5.714 -13.506 1.00 98.50 83 GLN A C 1
ATOM 676 O O . GLN A 1 83 ? -0.951 -5.758 -12.747 1.00 98.50 83 GLN A O 1
ATOM 681 N N . ASP A 1 84 ? 1.196 -6.280 -13.232 1.00 98.00 84 ASP A N 1
ATOM 682 C CA . ASP A 1 84 ? 1.466 -7.001 -11.988 1.00 98.00 84 ASP A CA 1
ATOM 683 C C . ASP A 1 84 ? 1.377 -6.034 -10.799 1.00 98.00 84 ASP A C 1
ATOM 685 O O . ASP A 1 84 ? 0.584 -6.243 -9.881 1.00 98.00 84 ASP A O 1
ATOM 689 N N . PHE A 1 85 ? 2.051 -4.882 -10.894 1.00 98.06 85 PHE A N 1
ATOM 690 C CA . PHE A 1 85 ? 1.992 -3.831 -9.879 1.00 98.06 85 PHE A CA 1
ATOM 691 C C . PHE A 1 85 ? 0.572 -3.314 -9.630 1.00 98.06 85 PHE A C 1
ATOM 693 O O . PHE A 1 85 ? 0.173 -3.148 -8.483 1.00 98.06 85 PHE A O 1
ATOM 700 N N . ASP A 1 86 ? -0.213 -3.043 -10.677 1.00 98.50 86 ASP A N 1
ATOM 701 C CA . ASP A 1 86 ? -1.594 -2.572 -10.526 1.00 98.50 86 ASP A CA 1
ATOM 702 C C . ASP A 1 86 ? -2.455 -3.616 -9.786 1.00 98.50 86 ASP A C 1
ATOM 704 O O . ASP A 1 86 ? -3.313 -3.260 -8.969 1.00 98.50 86 ASP A O 1
ATOM 708 N N . SER A 1 87 ? -2.224 -4.902 -10.067 1.00 98.31 87 SER A N 1
ATOM 709 C CA . SER A 1 87 ? -2.934 -6.018 -9.438 1.00 98.31 87 SER A CA 1
ATOM 710 C C . SER A 1 87 ? -2.563 -6.152 -7.963 1.00 98.31 87 SER A C 1
ATOM 712 O O . SER A 1 87 ? -3.449 -6.206 -7.102 1.00 98.31 87 SER A O 1
ATOM 714 N N . ASP A 1 88 ? -1.269 -6.119 -7.661 1.00 97.62 88 ASP A N 1
ATOM 715 C CA . ASP A 1 88 ? -0.759 -6.195 -6.296 1.00 97.62 88 ASP A CA 1
ATOM 716 C C . ASP A 1 88 ? -1.136 -4.958 -5.482 1.00 97.62 88 ASP A C 1
ATOM 718 O O . ASP A 1 88 ? -1.576 -5.080 -4.341 1.00 97.62 88 ASP A O 1
ATOM 722 N N . LEU A 1 89 ? -1.092 -3.764 -6.080 1.00 98.31 89 LEU A N 1
ATOM 723 C CA . LEU A 1 89 ? -1.516 -2.523 -5.435 1.00 98.31 89 LEU A CA 1
ATOM 724 C C . LEU A 1 89 ? -2.995 -2.571 -5.045 1.00 98.31 89 LEU A C 1
ATOM 726 O O . LEU A 1 89 ? -3.373 -2.077 -3.979 1.00 98.31 89 LEU A O 1
ATOM 730 N N . LYS A 1 90 ? -3.851 -3.156 -5.892 1.00 98.56 90 LYS A N 1
ATOM 731 C CA . LYS A 1 90 ? -5.268 -3.345 -5.565 1.00 98.56 90 LYS A CA 1
ATOM 732 C C . LYS A 1 90 ? -5.426 -4.242 -4.339 1.00 98.56 90 LYS A C 1
ATOM 734 O O . LYS A 1 90 ? -6.179 -3.892 -3.431 1.00 98.56 90 LYS A O 1
ATOM 739 N N . ARG A 1 91 ? -4.713 -5.371 -4.303 1.00 98.38 91 ARG A N 1
ATOM 740 C CA . ARG A 1 91 ? -4.739 -6.307 -3.173 1.00 98.38 91 ARG A CA 1
ATOM 741 C C . ARG A 1 91 ? -4.188 -5.671 -1.898 1.00 98.38 91 ARG A C 1
ATOM 743 O O . ARG A 1 91 ? -4.810 -5.784 -0.850 1.00 98.38 91 ARG A O 1
ATOM 750 N N . TYR A 1 92 ? -3.067 -4.966 -1.998 1.00 98.44 92 TYR A N 1
ATOM 751 C CA . TYR A 1 92 ? -2.458 -4.237 -0.892 1.00 98.44 92 TYR A CA 1
ATOM 752 C C . TYR A 1 92 ? -3.444 -3.242 -0.272 1.00 98.44 92 TYR A C 1
ATOM 754 O O . TYR A 1 92 ? -3.695 -3.284 0.926 1.00 98.44 92 TYR A O 1
ATOM 762 N N . LYS A 1 93 ? -4.093 -2.407 -1.094 1.00 98.44 93 LYS A N 1
ATOM 763 C CA . LYS A 1 93 ? -5.087 -1.437 -0.610 1.00 98.44 93 LYS A CA 1
ATOM 764 C C . LYS A 1 93 ? -6.298 -2.093 0.045 1.00 98.44 93 LYS A C 1
ATOM 766 O O . LYS A 1 93 ? -6.831 -1.539 1.001 1.00 98.44 93 LYS A O 1
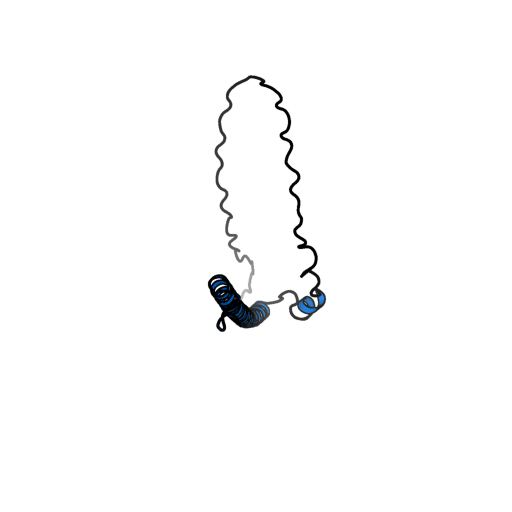ATOM 771 N N . GLN A 1 94 ? -6.736 -3.243 -0.466 1.00 98.50 94 GLN A N 1
ATOM 772 C CA . GLN A 1 94 ? -7.801 -4.011 0.172 1.00 98.50 94 GLN A CA 1
ATOM 773 C C . GLN A 1 94 ? -7.380 -4.448 1.581 1.00 98.50 94 GLN A C 1
ATOM 775 O O . GLN A 1 94 ? -8.126 -4.214 2.524 1.00 98.50 94 GLN A O 1
ATOM 780 N N . LEU A 1 95 ? -6.177 -5.010 1.730 1.00 98.44 95 LEU A N 1
ATOM 781 C CA . LEU A 1 95 ? -5.648 -5.432 3.030 1.00 98.44 95 LEU A CA 1
ATOM 782 C C . LEU A 1 95 ? -5.494 -4.259 4.003 1.00 98.44 95 LEU A C 1
ATOM 784 O O . LEU A 1 95 ? -5.842 -4.399 5.172 1.00 98.44 95 LEU A O 1
ATOM 788 N N . CYS A 1 96 ? -5.033 -3.096 3.530 1.00 98.00 96 CYS A N 1
ATOM 789 C CA . CYS A 1 96 ? -5.012 -1.882 4.348 1.00 98.00 96 CYS A CA 1
ATOM 790 C C . CYS A 1 96 ? -6.414 -1.537 4.858 1.00 98.00 96 CYS A C 1
ATOM 792 O O . CYS A 1 96 ? -6.591 -1.356 6.055 1.00 98.00 96 CYS A O 1
ATOM 794 N N . GLY A 1 97 ? -7.418 -1.526 3.975 1.00 98.00 97 GLY A N 1
ATOM 795 C CA . GLY A 1 97 ? -8.797 -1.229 4.366 1.00 98.00 97 GLY A CA 1
ATOM 796 C C . GLY A 1 97 ? -9.386 -2.248 5.348 1.00 98.00 97 GLY A C 1
ATOM 797 O O . GLY A 1 97 ? -10.135 -1.873 6.246 1.00 98.00 97 GLY A O 1
ATOM 798 N N . GLU A 1 98 ? -9.040 -3.530 5.211 1.00 98.38 98 GLU A N 1
ATOM 799 C CA . GLU A 1 98 ? -9.430 -4.565 6.175 1.00 98.38 98 GLU A CA 1
ATOM 800 C C . GLU A 1 98 ? -8.790 -4.322 7.551 1.00 98.38 98 GLU A C 1
ATOM 802 O O . GLU A 1 98 ? -9.483 -4.381 8.567 1.00 98.38 98 GLU A O 1
ATOM 807 N N . MET A 1 99 ? -7.496 -3.991 7.588 1.00 98.56 99 MET A N 1
ATOM 808 C CA . MET A 1 99 ? -6.781 -3.680 8.829 1.00 98.56 99 MET A CA 1
ATOM 809 C C . MET A 1 99 ? -7.322 -2.410 9.498 1.00 98.56 99 MET A C 1
ATOM 811 O O . MET A 1 99 ? -7.545 -2.407 10.709 1.00 98.56 99 MET A O 1
ATOM 815 N N . ASP A 1 100 ? -7.593 -1.364 8.716 1.00 98.19 100 ASP A N 1
ATOM 816 C CA . ASP A 1 100 ? -8.209 -0.124 9.195 1.00 98.19 100 ASP A CA 1
ATOM 817 C C . ASP A 1 100 ? -9.585 -0.410 9.806 1.00 98.19 100 ASP A C 1
ATOM 819 O O . ASP A 1 100 ? -9.879 0.037 10.911 1.00 98.19 100 ASP A O 1
ATOM 823 N N . GLY A 1 101 ? -10.398 -1.246 9.150 1.00 98.19 101 GLY A N 1
ATOM 824 C CA . GLY A 1 101 ? -11.704 -1.650 9.667 1.00 98.19 101 GLY A CA 1
ATOM 825 C C . GLY A 1 101 ? -11.634 -2.424 10.989 1.00 98.19 101 GLY A C 1
ATOM 826 O O . GLY A 1 101 ? -12.501 -2.247 11.847 1.00 98.19 101 GLY A O 1
ATOM 827 N N . ILE A 1 102 ? -10.615 -3.268 11.183 1.00 98.12 102 ILE A N 1
ATOM 828 C CA . ILE A 1 102 ? -10.370 -3.949 12.465 1.00 98.12 102 ILE A CA 1
ATOM 829 C C . ILE A 1 102 ? -9.943 -2.933 13.526 1.00 98.12 102 ILE A C 1
ATOM 831 O O . ILE A 1 102 ? -10.468 -2.942 14.640 1.00 98.12 102 ILE A O 1
ATOM 835 N N . ASN A 1 103 ? -9.019 -2.038 13.185 1.00 97.81 103 ASN A N 1
ATOM 836 C CA . ASN A 1 103 ? -8.526 -1.022 14.104 1.00 97.81 103 ASN A CA 1
ATOM 837 C C . ASN A 1 103 ? -9.651 -0.071 14.547 1.00 97.81 103 ASN A C 1
ATOM 839 O O . ASN A 1 103 ? -9.761 0.259 15.726 1.00 97.81 103 ASN A O 1
ATOM 843 N N . ASP A 1 104 ? -10.548 0.310 13.639 1.00 98.31 104 ASP A N 1
ATOM 844 C CA . ASP A 1 104 ? -11.728 1.115 13.953 1.00 98.31 104 ASP A CA 1
ATOM 845 C C . ASP A 1 104 ? -12.655 0.411 14.949 1.00 98.31 104 ASP A C 1
ATOM 847 O O . ASP A 1 104 ? -13.101 1.032 15.917 1.00 98.31 104 ASP A O 1
ATOM 851 N N . GLN A 1 105 ? -12.899 -0.892 14.771 1.00 97.94 105 GLN A N 1
ATOM 852 C CA . GLN A 1 105 ? -13.703 -1.684 15.708 1.00 97.94 105 GLN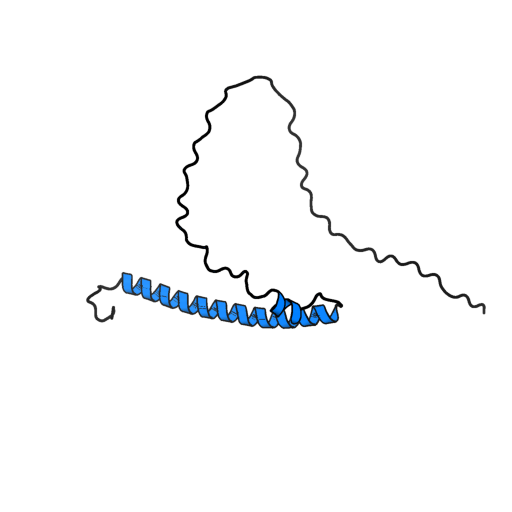 A CA 1
ATOM 853 C C . GLN A 1 105 ? -13.054 -1.757 17.092 1.00 97.94 105 GLN A C 1
ATOM 855 O O . GLN A 1 105 ? -13.732 -1.549 18.098 1.00 97.94 105 GLN A O 1
ATOM 860 N N . ILE A 1 106 ? -11.741 -1.987 17.155 1.00 97.19 106 ILE A N 1
ATOM 861 C CA . ILE A 1 106 ? -10.991 -2.007 18.418 1.00 97.19 106 ILE A CA 1
ATOM 862 C C . ILE A 1 106 ? -11.080 -0.643 19.111 1.00 97.19 106 ILE A C 1
ATOM 864 O O . ILE A 1 106 ? -11.411 -0.566 20.293 1.00 97.19 106 ILE A O 1
ATOM 868 N N . ASN A 1 107 ? -10.863 0.447 18.376 1.00 97.12 107 ASN A N 1
ATOM 869 C CA . ASN A 1 107 ? -10.948 1.801 18.920 1.00 97.12 107 ASN A CA 1
ATOM 870 C C . ASN A 1 107 ? -12.369 2.175 19.356 1.00 97.12 107 ASN A C 1
ATOM 872 O O . ASN A 1 107 ? -12.548 2.959 20.290 1.00 97.12 107 ASN A O 1
ATOM 876 N N . GLN A 1 108 ? -13.394 1.655 18.682 1.00 96.44 108 GLN A N 1
ATOM 877 C CA . GLN A 1 108 ? -14.781 1.834 19.091 1.00 96.44 108 GLN A CA 1
ATOM 878 C C . GLN A 1 108 ? -15.069 1.081 20.395 1.00 96.44 108 GLN A C 1
ATOM 880 O O . GLN A 1 108 ? -15.678 1.661 21.294 1.00 96.44 108 GLN A O 1
ATOM 885 N N . LEU A 1 109 ? -14.618 -0.171 20.514 1.00 95.56 109 LEU A N 1
ATOM 886 C CA . LEU A 1 109 ? -14.762 -0.966 21.735 1.00 95.56 109 LEU A CA 1
ATOM 887 C C . LEU A 1 109 ? -14.021 -0.325 22.910 1.00 95.56 109 LEU A C 1
ATOM 889 O O . LEU A 1 109 ? -14.617 -0.165 23.969 1.00 95.56 109 LEU A O 1
ATOM 893 N N . SER A 1 110 ? -12.785 0.141 22.709 1.00 94.44 110 SER A N 1
ATOM 894 C CA . SER A 1 110 ? -12.017 0.858 23.737 1.00 94.44 110 SER A CA 1
ATOM 895 C C . SER A 1 110 ? -12.808 2.036 24.307 1.00 94.44 110 SER A C 1
ATOM 897 O O . SER A 1 110 ? -12.974 2.145 25.516 1.00 94.44 110 SER A O 1
ATOM 899 N N . ARG A 1 111 ? -13.390 2.875 23.440 1.00 95.00 111 ARG A N 1
ATOM 900 C CA . ARG A 1 111 ? -14.197 4.023 23.881 1.00 95.00 111 ARG A CA 1
ATOM 901 C C . ARG A 1 111 ? -15.481 3.622 24.596 1.00 95.00 111 ARG A C 1
ATOM 903 O O . ARG A 1 111 ? -15.979 4.402 25.402 1.00 95.00 111 ARG A O 1
ATOM 910 N N . GLN A 1 112 ? -16.079 2.485 24.240 1.00 93.06 112 GLN A N 1
ATOM 911 C CA . GLN A 1 112 ? -17.268 1.977 24.927 1.00 93.06 112 GLN A CA 1
ATOM 912 C C . GLN A 1 112 ? -16.908 1.473 26.323 1.00 93.06 112 GLN A C 1
ATOM 914 O O . GLN A 1 112 ? -17.612 1.800 27.273 1.00 93.06 112 GLN A O 1
ATOM 919 N N . LEU A 1 113 ? -15.794 0.751 26.451 1.00 93.44 113 LEU A N 1
ATOM 920 C CA . LEU A 1 113 ? -15.275 0.291 27.736 1.00 93.44 113 LEU A CA 1
ATOM 921 C C . LEU A 1 113 ? -14.943 1.471 28.658 1.00 93.44 113 LEU A C 1
ATOM 923 O O . LEU A 1 113 ? -15.364 1.455 29.808 1.00 93.44 113 LEU A O 1
ATOM 927 N N . ASP A 1 114 ? -14.335 2.544 28.138 1.00 91.50 114 ASP A N 1
ATOM 928 C CA . ASP A 1 114 ? -14.055 3.770 28.909 1.00 91.50 114 ASP A CA 1
ATOM 929 C C . ASP A 1 114 ? -15.319 4.442 29.490 1.00 91.50 114 ASP A C 1
ATOM 931 O O . ASP A 1 114 ? -15.240 5.237 30.427 1.00 91.50 114 ASP A O 1
ATOM 935 N N . GLN A 1 115 ? -16.495 4.172 28.914 1.00 89.44 115 GLN A N 1
ATOM 936 C CA . GLN A 1 115 ? -17.777 4.743 29.343 1.00 89.44 115 GLN A CA 1
ATOM 937 C C . GLN A 1 115 ? -18.561 3.827 30.288 1.00 89.44 115 GLN A C 1
ATOM 939 O O . GLN A 1 115 ? -19.550 4.266 30.882 1.00 89.44 115 GLN A O 1
ATOM 944 N N . LEU A 1 116 ? -18.161 2.563 30.411 1.00 89.19 116 LEU A N 1
ATOM 945 C CA . LEU A 1 116 ? -18.847 1.575 31.230 1.00 89.19 116 LEU A CA 1
ATOM 946 C C . LEU A 1 116 ? -18.205 1.486 32.623 1.00 89.19 116 LEU A C 1
ATOM 948 O O . LEU A 1 116 ? -16.990 1.604 32.759 1.00 89.19 116 LEU A O 1
ATOM 952 N N . PRO A 1 117 ? -18.996 1.246 33.684 1.00 84.69 117 PRO A N 1
ATOM 953 C CA . PRO A 1 117 ? -18.440 0.870 34.975 1.00 84.69 117 PRO A CA 1
ATOM 954 C C . PRO A 1 117 ? -17.739 -0.487 34.855 1.00 84.69 117 PRO A C 1
ATOM 956 O O . PRO A 1 117 ? -18.321 -1.431 34.313 1.00 84.69 117 PRO A O 1
ATOM 959 N N . GLU A 1 118 ? -16.538 -0.593 35.417 1.00 78.12 118 GLU A N 1
ATOM 960 C CA . GLU A 1 118 ? -15.685 -1.789 35.336 1.00 78.12 118 GLU A CA 1
ATOM 961 C C . GLU A 1 118 ? -16.343 -3.041 35.960 1.00 78.12 118 GLU A C 1
ATOM 963 O O . GLU A 1 118 ? -16.125 -4.158 35.503 1.00 78.12 118 GLU A O 1
ATOM 968 N N . ASP A 1 119 ? -17.251 -2.856 36.927 1.00 81.12 119 ASP A N 1
ATOM 969 C CA . ASP A 1 119 ? -18.019 -3.934 37.576 1.00 81.12 119 ASP A CA 1
ATOM 970 C C . ASP A 1 119 ? -19.312 -4.328 36.825 1.00 81.12 119 ASP A C 1
ATOM 972 O O . ASP A 1 119 ? -20.122 -5.119 37.320 1.00 81.12 119 ASP A O 1
ATOM 976 N N . SER A 1 120 ? -19.583 -3.731 35.660 1.00 83.31 120 SER A N 1
ATOM 977 C CA . SER A 1 120 ? -20.824 -3.981 34.922 1.00 83.31 120 SER A CA 1
ATOM 978 C C . SER A 1 120 ? -20.740 -5.237 34.051 1.00 83.31 120 SER A C 1
ATOM 980 O O . SER A 1 120 ? -19.738 -5.498 33.395 1.00 83.31 120 SER A O 1
ATOM 982 N N . LEU A 1 121 ? -21.851 -5.976 33.947 1.00 80.69 121 LEU A N 1
ATOM 983 C CA . LEU A 1 121 ? -21.958 -7.146 33.060 1.00 80.69 121 LEU A CA 1
ATOM 984 C C . LEU A 1 121 ? -21.758 -6.821 31.568 1.00 80.69 121 LEU A C 1
ATOM 986 O O . LEU A 1 121 ? -21.607 -7.741 30.779 1.00 80.69 121 LEU A O 1
ATOM 990 N N . GLN A 1 122 ? -21.820 -5.547 31.166 1.00 78.12 122 GLN A N 1
ATOM 991 C CA . GLN A 1 122 ? -21.575 -5.130 29.780 1.00 78.12 122 GLN A CA 1
ATOM 992 C C . GLN A 1 122 ? -20.093 -4.880 29.478 1.00 78.12 122 GLN A C 1
ATOM 994 O O . GLN A 1 122 ? -19.728 -4.804 28.310 1.00 78.12 122 GLN A O 1
ATOM 999 N N . TYR A 1 123 ? -19.265 -4.713 30.511 1.00 80.31 123 TYR A N 1
ATOM 1000 C CA . TYR A 1 123 ? -17.821 -4.528 30.374 1.00 80.31 123 TYR A CA 1
ATOM 1001 C C . TYR A 1 123 ? -17.085 -5.862 30.137 1.00 80.31 123 TYR A C 1
ATOM 1003 O O . TYR A 1 123 ? -15.983 -5.869 29.594 1.00 80.31 123 TYR A O 1
ATOM 1011 N N . GLN A 1 124 ? -17.697 -6.979 30.553 1.00 77.38 124 GLN A N 1
ATOM 1012 C CA . GLN A 1 124 ? -17.150 -8.340 30.499 1.00 77.38 124 GLN A CA 1
ATOM 1013 C C . GLN A 1 124 ? -17.460 -9.048 29.175 1.00 77.38 124 GLN A C 1
ATOM 1015 O O . GLN A 1 124 ? -16.559 -9.763 28.682 1.00 77.38 124 GLN A O 1
#

Radius of gyration: 31.77 Å; chains: 1; bounding box: 50×62×102 Å